Protein AF-A0A659UFD8-F1 (afdb_monomer_lite)

Structure (mmCIF, N/CA/C/O backbone):
data_AF-A0A659UFD8-F1
#
_entry.id   AF-A0A659UFD8-F1
#
loop_
_atom_site.group_PDB
_atom_site.id
_atom_site.type_symbol
_atom_si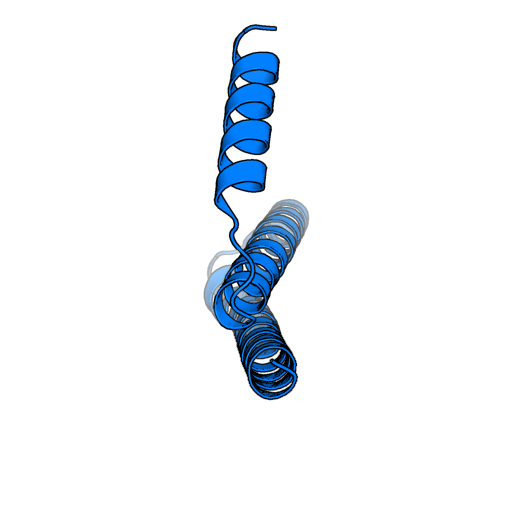te.label_atom_id
_atom_site.label_alt_id
_atom_site.label_comp_id
_atom_site.label_asym_id
_atom_site.label_entity_id
_atom_site.label_seq_id
_atom_site.pdbx_PDB_ins_code
_atom_site.Cartn_x
_atom_site.Cartn_y
_atom_site.Cartn_z
_atom_site.occupancy
_atom_site.B_iso_or_equiv
_atom_site.auth_seq_id
_atom_site.auth_comp_id
_atom_site.auth_asym_id
_atom_site.auth_atom_id
_atom_site.pdbx_PDB_model_num
ATOM 1 N N . SER A 1 1 ? 9.939 -5.375 -21.173 1.00 71.38 1 SER A N 1
ATOM 2 C CA . SER A 1 1 ? 9.437 -6.473 -22.032 1.00 71.38 1 SER A CA 1
ATOM 3 C C . SER A 1 1 ? 7.964 -6.715 -21.764 1.00 71.38 1 SER A C 1
ATOM 5 O O . SER A 1 1 ? 7.557 -6.581 -20.616 1.00 71.38 1 SER A O 1
ATOM 7 N N . VAL A 1 2 ? 7.172 -7.089 -22.776 1.00 80.38 2 VAL A N 1
ATOM 8 C CA . VAL A 1 2 ? 5.721 -7.370 -22.642 1.00 80.38 2 VAL A CA 1
ATOM 9 C C . VAL A 1 2 ? 5.431 -8.403 -21.540 1.00 80.38 2 VAL A C 1
ATOM 11 O O . VAL A 1 2 ? 4.475 -8.251 -20.788 1.00 80.38 2 VAL A O 1
ATOM 14 N N . THR A 1 3 ? 6.322 -9.381 -21.358 1.00 85.44 3 THR A N 1
ATOM 15 C CA . THR A 1 3 ? 6.270 -10.378 -20.276 1.00 85.44 3 THR A CA 1
ATOM 16 C C . THR A 1 3 ? 6.293 -9.763 -18.876 1.00 85.44 3 THR A C 1
ATOM 18 O O . THR A 1 3 ? 5.578 -10.239 -18.005 1.00 85.44 3 THR A O 1
ATOM 21 N N . GLY A 1 4 ? 7.069 -8.690 -18.671 1.00 82.38 4 GLY A N 1
ATOM 22 C CA . GLY A 1 4 ? 7.115 -7.963 -17.399 1.00 82.38 4 GLY A CA 1
ATOM 23 C C . GLY A 1 4 ? 5.789 -7.264 -17.121 1.00 82.38 4 GLY A C 1
ATOM 24 O O . GLY A 1 4 ? 5.207 -7.408 -16.059 1.00 82.38 4 GLY A O 1
ATOM 25 N N . ILE A 1 5 ? 5.222 -6.593 -18.123 1.00 84.00 5 ILE A N 1
ATOM 26 C CA . ILE A 1 5 ? 3.912 -5.943 -17.981 1.00 84.00 5 ILE A CA 1
ATOM 27 C C . ILE A 1 5 ? 2.833 -6.980 -17.624 1.00 84.00 5 ILE A C 1
ATOM 29 O O . ILE A 1 5 ? 2.043 -6.746 -16.712 1.00 84.00 5 ILE A O 1
ATOM 33 N N . LEU A 1 6 ? 2.837 -8.152 -18.271 1.00 87.81 6 LEU A N 1
ATOM 34 C CA . LEU A 1 6 ? 1.930 -9.248 -17.916 1.00 87.81 6 LEU A CA 1
ATOM 35 C C . LEU A 1 6 ? 2.162 -9.768 -16.491 1.00 87.81 6 LEU A C 1
ATOM 37 O O . LEU A 1 6 ? 1.186 -9.953 -15.766 1.00 87.81 6 LEU A O 1
ATOM 41 N N . SER A 1 7 ? 3.412 -9.986 -16.066 1.00 86.06 7 SER A N 1
ATOM 42 C CA . SER A 1 7 ? 3.696 -10.433 -14.695 1.00 86.06 7 SER A CA 1
ATOM 43 C C . SER A 1 7 ? 3.245 -9.402 -13.667 1.00 86.06 7 SER A C 1
ATOM 45 O O . SER A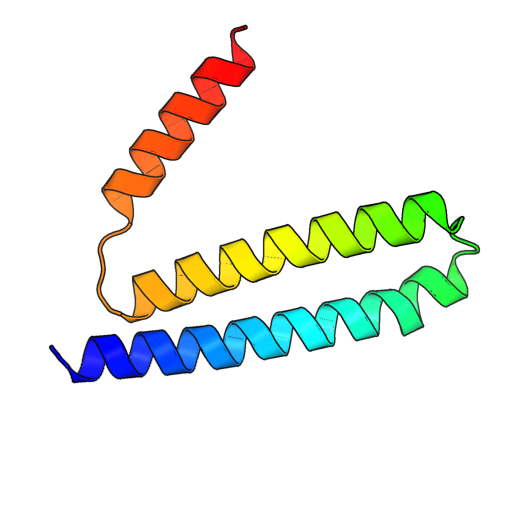 1 7 ? 2.624 -9.771 -12.674 1.00 86.06 7 SER A O 1
ATOM 47 N N . GLY A 1 8 ? 3.465 -8.114 -13.932 1.00 85.31 8 GLY A N 1
ATOM 48 C CA . GLY A 1 8 ? 2.999 -7.024 -13.083 1.00 85.31 8 GLY A CA 1
ATOM 49 C C . GLY A 1 8 ? 1.479 -6.969 -12.959 1.00 85.31 8 GLY A C 1
ATOM 50 O O . GLY A 1 8 ? 0.961 -6.854 -11.850 1.00 85.31 8 GLY A O 1
ATOM 51 N N . ILE A 1 9 ? 0.751 -7.137 -14.069 1.00 88.19 9 ILE A N 1
ATOM 52 C CA . ILE A 1 9 ? -0.719 -7.205 -14.063 1.00 88.19 9 ILE A CA 1
ATOM 53 C C . ILE A 1 9 ? -1.203 -8.414 -13.257 1.00 88.19 9 ILE A C 1
ATOM 55 O O . ILE A 1 9 ? -2.096 -8.272 -12.425 1.00 88.19 9 ILE A O 1
ATOM 59 N N . VAL A 1 10 ? -0.614 -9.595 -13.461 1.00 90.75 10 VAL A N 1
ATOM 60 C CA . VAL A 1 10 ? -0.998 -10.812 -12.727 1.00 90.75 10 VAL A CA 1
ATOM 61 C C . VAL A 1 10 ? -0.765 -10.636 -11.228 1.00 90.75 10 VAL A C 1
ATOM 63 O O . VAL A 1 10 ? -1.660 -10.907 -10.427 1.00 90.75 10 VAL A O 1
ATOM 66 N N . VAL A 1 11 ? 0.404 -10.125 -10.841 1.00 89.50 11 VAL A N 1
ATOM 67 C CA . VAL A 1 11 ? 0.743 -9.857 -9.439 1.00 89.50 11 VAL A CA 1
ATOM 68 C C . VAL A 1 11 ? -0.185 -8.801 -8.838 1.00 89.50 11 VAL A C 1
ATOM 70 O O . VAL A 1 11 ? -0.663 -8.984 -7.719 1.00 89.50 11 VAL A O 1
ATOM 73 N N . PHE A 1 12 ? -0.507 -7.740 -9.583 1.00 86.56 12 PHE A N 1
ATOM 74 C CA . PHE A 1 12 ? -1.460 -6.718 -9.154 1.00 86.56 12 PHE A CA 1
ATOM 75 C C . PHE A 1 12 ? -2.852 -7.304 -8.904 1.00 86.56 12 PHE A C 1
ATOM 77 O O . PHE A 1 12 ? -3.444 -7.052 -7.858 1.00 86.56 12 PHE A O 1
ATOM 84 N N . VAL A 1 13 ? -3.370 -8.111 -9.835 1.00 90.12 13 VAL A N 1
ATOM 85 C CA . VAL A 1 13 ? -4.692 -8.742 -9.710 1.00 90.12 13 VAL A CA 1
ATOM 86 C C . VAL A 1 13 ? -4.730 -9.677 -8.504 1.00 90.12 13 VAL A C 1
ATOM 88 O O . VAL A 1 13 ? -5.662 -9.596 -7.704 1.00 90.12 13 VAL A O 1
ATOM 91 N N . ILE A 1 14 ? -3.706 -10.517 -8.325 1.00 89.81 14 ILE A N 1
ATOM 92 C CA . ILE A 1 14 ? -3.603 -11.417 -7.169 1.00 89.81 14 ILE A CA 1
ATOM 93 C C . ILE A 1 14 ? -3.538 -10.608 -5.870 1.00 89.81 14 ILE A C 1
ATOM 95 O O . ILE A 1 14 ? -4.307 -10.873 -4.947 1.00 89.81 14 ILE A O 1
ATOM 99 N N . GLY A 1 15 ? -2.679 -9.588 -5.806 1.00 85.38 15 GLY A N 1
ATOM 100 C CA . GLY A 1 15 ? -2.544 -8.716 -4.641 1.00 85.38 15 GLY A CA 1
ATOM 101 C C . GLY A 1 15 ? -3.843 -7.981 -4.311 1.00 85.38 15 GLY A C 1
ATOM 102 O O . GLY A 1 15 ? -4.263 -7.948 -3.155 1.00 85.38 15 GLY A O 1
ATOM 103 N N . TYR A 1 16 ? -4.542 -7.463 -5.321 1.00 83.94 16 TYR A N 1
ATOM 104 C CA . TYR A 1 16 ? -5.836 -6.803 -5.161 1.00 83.94 16 TYR A CA 1
ATOM 105 C C . TYR A 1 16 ? -6.895 -7.758 -4.598 1.00 83.94 16 TYR A C 1
ATOM 107 O O . TYR A 1 16 ? -7.589 -7.414 -3.637 1.00 83.94 16 TYR A O 1
ATOM 115 N N . PHE A 1 17 ? -6.990 -8.977 -5.139 1.00 87.62 17 PHE A N 1
ATOM 116 C CA . PHE A 1 17 ? -7.900 -10.003 -4.627 1.00 87.62 17 PHE A CA 1
ATOM 117 C C . PHE A 1 17 ? -7.575 -10.395 -3.187 1.00 87.62 17 PHE A C 1
ATOM 119 O O . PHE A 1 17 ? -8.485 -10.472 -2.360 1.00 87.62 17 PHE A O 1
ATOM 126 N N . LEU A 1 18 ? -6.292 -10.572 -2.865 1.00 85.81 18 LEU A N 1
ATOM 127 C CA . LEU A 1 18 ? -5.837 -10.890 -1.514 1.00 85.81 18 LEU A CA 1
ATOM 128 C C . LEU A 1 18 ? -6.214 -9.778 -0.531 1.00 85.81 18 LEU A C 1
ATOM 130 O O . LEU A 1 18 ? -6.712 -10.042 0.561 1.00 85.81 18 LEU A O 1
ATOM 134 N N . THR A 1 19 ? -6.072 -8.526 -0.962 1.00 80.25 19 THR A N 1
ATOM 135 C CA . THR A 1 19 ? -6.454 -7.352 -0.178 1.00 80.25 19 THR A CA 1
ATOM 136 C C . THR A 1 19 ? -7.961 -7.305 0.075 1.00 80.25 19 THR A C 1
ATOM 138 O O . THR A 1 19 ? -8.406 -7.052 1.195 1.00 80.25 19 THR A O 1
ATOM 141 N N . ARG A 1 20 ? -8.766 -7.563 -0.961 1.00 80.19 20 ARG A N 1
ATOM 142 C CA . ARG A 1 20 ? -10.233 -7.629 -0.877 1.00 80.19 20 ARG A CA 1
ATOM 1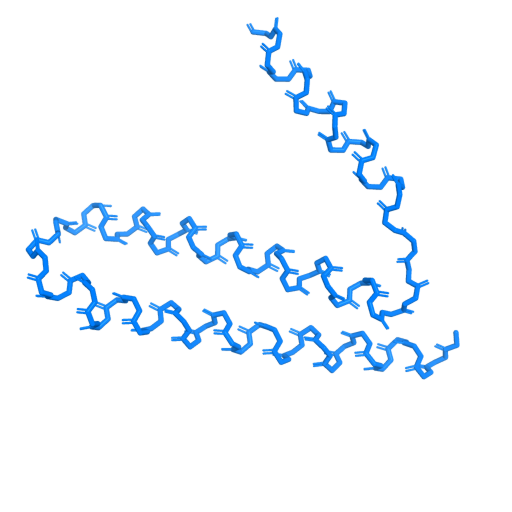43 C C . ARG A 1 20 ? -10.688 -8.743 0.063 1.00 80.19 20 ARG A C 1
ATOM 145 O O . ARG A 1 20 ? -11.596 -8.529 0.865 1.00 80.19 20 ARG A O 1
ATOM 152 N N . TRP A 1 21 ? -10.045 -9.906 -0.015 1.00 84.94 21 TRP A N 1
ATOM 153 C CA . TRP A 1 21 ? -10.323 -11.038 0.862 1.00 84.94 21 TRP A CA 1
ATOM 154 C C . TRP A 1 21 ? -9.950 -10.732 2.316 1.00 84.94 21 TRP A C 1
ATOM 156 O O . TRP A 1 21 ? -10.763 -10.945 3.215 1.00 84.94 21 TRP A O 1
ATOM 166 N N . PHE A 1 22 ? -8.779 -10.132 2.543 1.00 79.25 22 PHE A N 1
ATOM 167 C CA . PHE A 1 22 ? -8.322 -9.723 3.869 1.00 79.25 22 PHE A CA 1
ATOM 168 C C . PHE A 1 22 ? -9.242 -8.677 4.511 1.00 79.25 22 PHE A C 1
ATOM 170 O O . PHE A 1 22 ? -9.588 -8.807 5.683 1.00 79.25 22 PHE A O 1
ATOM 177 N N . GLN A 1 23 ? -9.717 -7.689 3.741 1.00 74.62 23 GLN A N 1
ATOM 178 C CA . GLN A 1 23 ? -10.731 -6.735 4.205 1.00 74.62 23 GLN A CA 1
ATOM 179 C C . GLN A 1 23 ? -12.021 -7.439 4.644 1.00 74.62 23 GLN A C 1
ATOM 181 O O . GLN A 1 23 ? -12.565 -7.111 5.694 1.00 74.62 23 GLN A O 1
ATOM 186 N N . GLY A 1 24 ? -12.507 -8.412 3.863 1.00 75.31 24 GLY A N 1
ATOM 187 C CA . GLY A 1 24 ? -13.703 -9.189 4.205 1.00 75.31 24 GLY A CA 1
ATOM 188 C C . GLY A 1 24 ? -13.521 -10.040 5.464 1.00 75.31 24 GLY A C 1
ATOM 189 O O . GLY A 1 24 ? -14.419 -10.106 6.303 1.00 75.31 24 GLY A O 1
ATOM 190 N N . TRP A 1 25 ? -12.340 -10.638 5.632 1.00 81.12 25 TRP A N 1
ATOM 191 C CA . TRP A 1 25 ? -11.993 -11.406 6.825 1.00 81.12 25 TRP A CA 1
ATOM 192 C C . TRP A 1 25 ? -11.878 -10.527 8.078 1.00 81.12 25 TRP A C 1
ATOM 194 O O . TRP A 1 25 ? -12.421 -10.887 9.121 1.00 81.12 25 TRP A O 1
ATOM 204 N N . LEU A 1 26 ? -11.240 -9.356 7.983 1.00 70.56 26 LEU A N 1
ATOM 205 C CA . LEU A 1 26 ? -11.166 -8.376 9.075 1.00 70.56 26 LEU A CA 1
ATOM 206 C C . LEU A 1 26 ? -12.559 -7.931 9.529 1.00 70.56 26 LEU A C 1
ATOM 208 O O . LEU A 1 26 ? -12.850 -7.894 10.727 1.00 70.56 26 LEU A O 1
ATOM 212 N N . ASP A 1 27 ? -13.431 -7.648 8.565 1.00 70.31 27 ASP A N 1
ATOM 213 C CA . ASP A 1 27 ? -14.802 -7.223 8.816 1.00 70.31 27 ASP A CA 1
ATOM 214 C C . ASP A 1 27 ? -15.597 -8.334 9.533 1.00 70.31 27 ASP A C 1
ATOM 216 O O . ASP A 1 27 ? -16.221 -8.096 10.570 1.00 70.31 27 ASP A O 1
ATOM 220 N N . GLY A 1 28 ? -15.534 -9.571 9.032 1.00 64.81 28 GLY A N 1
ATOM 221 C CA . GLY A 1 28 ? -16.304 -10.698 9.568 1.00 64.81 28 GLY A CA 1
ATOM 222 C C . GLY A 1 28 ? -15.754 -11.320 10.857 1.00 64.81 28 GLY A C 1
ATOM 223 O O . GLY A 1 28 ? -16.530 -11.729 11.714 1.00 64.81 28 GLY A O 1
ATOM 224 N N . SER A 1 29 ? -14.431 -11.399 11.017 1.00 64.06 29 SER A N 1
ATOM 225 C CA . SER A 1 29 ? -13.781 -12.133 12.115 1.00 64.06 29 SER A CA 1
ATOM 226 C C . SER A 1 29 ? -13.390 -11.227 13.285 1.00 64.06 29 SER A C 1
ATOM 228 O O . SER A 1 29 ? -13.638 -11.560 14.446 1.00 64.06 29 SER A O 1
ATOM 230 N N . VAL A 1 30 ? -12.808 -10.058 12.989 1.00 59.97 30 VAL A N 1
ATOM 231 C CA . VAL A 1 30 ? -12.237 -9.160 14.008 1.00 59.97 30 VAL A CA 1
ATOM 232 C C . VAL A 1 30 ? -13.277 -8.151 14.485 1.00 59.97 30 VAL A C 1
ATOM 234 O O . VAL A 1 30 ? -13.492 -7.994 15.686 1.00 59.97 30 VAL A O 1
ATOM 237 N N . MET A 1 31 ? -13.983 -7.499 13.559 1.00 58.88 31 MET A N 1
ATOM 238 C CA . MET A 1 31 ? -14.913 -6.425 13.922 1.00 58.88 31 MET A CA 1
ATOM 239 C C . MET A 1 31 ? -16.233 -6.943 14.506 1.00 58.88 31 MET A C 1
ATOM 241 O O . MET A 1 31 ? -16.796 -6.300 15.390 1.00 58.88 31 MET A O 1
ATOM 245 N N . ALA A 1 32 ? -16.706 -8.116 14.070 1.00 58.56 32 ALA A N 1
ATOM 246 C CA . ALA A 1 32 ? -17.917 -8.735 14.616 1.00 58.56 32 ALA A CA 1
ATOM 247 C C . ALA A 1 32 ? -17.738 -9.227 16.066 1.00 58.56 32 ALA A C 1
ATOM 249 O O . ALA A 1 32 ? -18.692 -9.222 16.840 1.00 58.56 32 ALA A O 1
ATOM 250 N N . ARG A 1 33 ? -16.516 -9.616 16.458 1.00 58.12 33 ARG A N 1
ATOM 251 C CA . ARG A 1 33 ? -16.201 -10.037 17.836 1.00 58.12 33 ARG A CA 1
ATOM 252 C C . ARG A 1 33 ? -15.939 -8.863 18.781 1.00 58.12 33 ARG A C 1
ATOM 254 O O . ARG A 1 33 ? -16.105 -9.018 19.986 1.00 58.12 33 ARG A O 1
ATOM 261 N N . GLY A 1 34 ? -15.550 -7.702 18.254 1.00 63.84 34 GLY A N 1
ATOM 262 C CA . GLY A 1 34 ? -15.055 -6.580 19.056 1.00 63.84 34 GLY A CA 1
ATOM 263 C C . GLY A 1 34 ? -16.082 -5.547 19.531 1.00 63.84 34 GLY A C 1
ATOM 264 O O . GLY A 1 34 ? -15.665 -4.600 20.184 1.00 63.84 34 GLY A O 1
ATOM 265 N N . LYS A 1 35 ? -17.385 -5.664 19.208 1.00 63.25 35 LYS A N 1
ATOM 266 C CA . LYS A 1 35 ? -18.367 -4.563 19.393 1.00 63.25 35 LYS A CA 1
ATOM 267 C C . LYS A 1 35 ? -17.817 -3.216 18.886 1.00 63.25 35 LYS A C 1
ATOM 269 O O . LYS A 1 35 ? -17.934 -2.189 19.544 1.00 63.25 35 LYS A O 1
ATOM 274 N N . VAL A 1 36 ? -17.144 -3.243 17.737 1.00 63.31 36 VAL A N 1
ATOM 275 C CA . VAL A 1 36 ? -16.513 -2.053 17.166 1.00 63.31 36 VAL A CA 1
ATOM 276 C C . VAL A 1 36 ? -17.608 -1.172 16.575 1.00 63.31 36 VAL A C 1
ATOM 278 O O . VAL A 1 36 ? -18.328 -1.618 15.680 1.00 63.31 36 VAL A O 1
ATOM 281 N N . ASP A 1 37 ? -17.728 0.059 17.072 1.00 74.38 37 ASP A N 1
ATOM 282 C CA . ASP A 1 37 ? -18.694 1.039 16.576 1.00 74.38 37 ASP A CA 1
ATOM 283 C C . ASP A 1 37 ? -18.609 1.204 15.057 1.00 74.38 37 ASP A C 1
ATOM 285 O O . ASP A 1 37 ? -17.525 1.206 14.463 1.00 74.38 37 ASP A O 1
ATOM 289 N N . THR A 1 38 ? -19.764 1.400 14.420 1.00 73.12 38 THR A N 1
ATOM 290 C CA . THR A 1 38 ? -19.904 1.493 12.958 1.00 73.12 38 THR A CA 1
ATOM 291 C C . THR A 1 38 ? -18.956 2.528 12.341 1.00 73.12 38 THR A C 1
ATOM 293 O O . THR A 1 38 ? -18.410 2.297 11.261 1.00 73.12 38 THR A O 1
ATOM 296 N N . GLY A 1 39 ? -18.695 3.637 13.046 1.00 78.06 39 GLY A N 1
ATOM 297 C CA . GLY A 1 39 ? -17.739 4.663 12.619 1.00 78.06 39 GLY A CA 1
ATOM 298 C C . GLY A 1 39 ? -16.291 4.163 12.569 1.00 78.06 39 GLY A C 1
ATOM 299 O O . GLY A 1 39 ? -15.608 4.347 11.564 1.00 78.06 39 GLY A O 1
ATOM 300 N N . VAL A 1 40 ? -15.835 3.457 13.609 1.00 76.88 40 VAL A N 1
ATOM 301 C CA . VAL A 1 40 ? -14.479 2.882 13.675 1.00 76.88 40 VAL A CA 1
ATOM 302 C C . VAL A 1 40 ? -14.326 1.750 12.657 1.00 76.88 40 VAL A C 1
ATOM 304 O O . VAL A 1 40 ? -13.308 1.660 11.971 1.00 76.88 40 VAL A O 1
ATOM 307 N N . ARG A 1 41 ? -15.374 0.933 12.488 1.00 74.62 41 ARG A N 1
ATOM 308 C CA . ARG A 1 41 ? -15.446 -0.140 11.487 1.00 74.62 41 ARG A CA 1
ATOM 309 C C . ARG A 1 41 ? -15.220 0.399 10.071 1.00 74.62 41 ARG A C 1
ATOM 311 O O . ARG A 1 41 ? -14.398 -0.135 9.327 1.00 74.62 41 ARG A O 1
ATOM 318 N N . ASN A 1 42 ? -15.901 1.493 9.726 1.00 80.12 42 ASN A N 1
ATOM 319 C CA . ASN A 1 42 ? -15.774 2.140 8.423 1.00 80.12 42 ASN A CA 1
ATOM 320 C C . ASN A 1 42 ? -14.379 2.750 8.211 1.00 80.12 42 ASN A C 1
ATOM 322 O O . ASN A 1 42 ? -13.775 2.532 7.163 1.00 80.12 42 ASN A O 1
ATOM 326 N N . SER A 1 43 ? -13.832 3.440 9.215 1.00 83.38 43 SER A N 1
ATOM 327 C CA . SER A 1 43 ? -12.485 4.024 9.144 1.00 83.38 43 SER A CA 1
ATOM 328 C C . SER A 1 43 ? -11.397 2.970 8.955 1.00 83.38 43 SER A C 1
ATOM 330 O O . SER A 1 43 ? -10.531 3.137 8.102 1.00 83.38 43 SER A O 1
ATOM 332 N N . ILE A 1 44 ? -11.457 1.854 9.690 1.00 82.06 44 ILE A N 1
ATOM 333 C CA . ILE A 1 44 ? -10.493 0.756 9.528 1.00 82.06 44 ILE A CA 1
ATOM 334 C C . ILE A 1 44 ? -10.652 0.111 8.152 1.00 82.06 44 ILE A C 1
ATOM 336 O O . ILE A 1 44 ? -9.655 -0.150 7.485 1.00 82.06 44 ILE A O 1
ATOM 340 N N . ARG A 1 45 ? -11.888 -0.120 7.691 1.00 80.50 45 ARG A N 1
ATOM 341 C CA . ARG A 1 45 ? -12.131 -0.684 6.358 1.00 80.50 45 ARG A CA 1
ATOM 342 C C . ARG A 1 45 ? -11.548 0.203 5.260 1.00 80.50 45 ARG A C 1
ATOM 344 O O . ARG A 1 45 ? -10.905 -0.311 4.349 1.00 80.50 45 ARG A O 1
ATOM 351 N N . LEU A 1 46 ? -11.737 1.517 5.365 1.00 83.69 46 LEU A N 1
ATOM 352 C CA . LEU A 1 46 ? -11.158 2.492 4.444 1.00 83.69 46 LEU A CA 1
ATOM 353 C C . LEU A 1 46 ? -9.630 2.493 4.532 1.00 83.69 46 LEU A C 1
ATOM 355 O O . LEU A 1 46 ? -8.975 2.375 3.503 1.00 83.69 46 LEU A O 1
ATOM 359 N N . ALA A 1 47 ? -9.059 2.554 5.737 1.00 85.62 47 ALA A N 1
ATOM 360 C CA . ALA A 1 47 ? -7.613 2.562 5.940 1.00 85.62 47 ALA A CA 1
ATOM 361 C C . ALA A 1 47 ? -6.948 1.301 5.368 1.00 85.62 47 ALA A C 1
ATOM 363 O O . ALA A 1 47 ? -6.022 1.400 4.568 1.00 85.62 47 ALA A O 1
ATOM 364 N N . VAL A 1 48 ? -7.463 0.116 5.710 1.00 84.62 48 VAL A N 1
ATOM 365 C CA . VAL A 1 48 ? -6.968 -1.173 5.201 1.00 84.62 48 VAL A CA 1
ATOM 366 C C . VAL A 1 48 ? -7.202 -1.290 3.697 1.00 84.62 48 VAL A C 1
ATOM 368 O O . VAL A 1 48 ? -6.346 -1.803 2.978 1.00 84.62 48 VAL A O 1
ATOM 371 N N . GLY A 1 49 ? -8.340 -0.799 3.201 1.00 84.25 49 GLY A N 1
ATOM 372 C CA . GLY A 1 49 ? -8.661 -0.831 1.783 1.00 84.25 49 GLY A CA 1
ATOM 373 C C . GLY A 1 49 ? -7.725 0.018 0.939 1.00 84.25 49 GLY A C 1
ATOM 374 O O . GLY A 1 49 ? -7.132 -0.497 -0.007 1.00 84.25 49 GLY A O 1
ATOM 375 N N . TYR A 1 50 ? -7.535 1.283 1.306 1.00 87.56 50 TYR A N 1
ATOM 376 C CA . TYR A 1 50 ? -6.610 2.171 0.610 1.00 87.56 50 TYR A CA 1
ATOM 377 C C . TYR A 1 50 ? -5.162 1.710 0.750 1.00 87.56 50 TYR A C 1
ATOM 379 O O . TYR A 1 50 ? -4.459 1.641 -0.257 1.00 87.56 50 TYR A O 1
ATOM 387 N N . ALA A 1 51 ? -4.727 1.330 1.956 1.00 88.00 51 ALA A N 1
ATOM 388 C CA . ALA A 1 51 ? -3.363 0.858 2.178 1.00 88.00 51 ALA A CA 1
ATOM 389 C C . ALA A 1 51 ? -3.068 -0.400 1.358 1.00 88.00 51 ALA A C 1
ATOM 391 O O . ALA A 1 51 ? -2.047 -0.483 0.683 1.00 88.00 51 ALA A O 1
ATOM 392 N N . GLY A 1 52 ? -3.976 -1.370 1.365 1.00 85.69 52 GLY A N 1
ATOM 393 C CA . GLY A 1 52 ? -3.757 -2.613 0.651 1.00 85.69 52 GLY A CA 1
ATOM 394 C C . GLY A 1 52 ? -3.838 -2.472 -0.872 1.00 85.69 52 GLY A C 1
ATOM 395 O O . GLY A 1 52 ? -3.046 -3.091 -1.576 1.00 85.69 52 GLY A O 1
ATOM 396 N N . VAL A 1 53 ? -4.712 -1.604 -1.400 1.00 85.69 53 VAL A N 1
ATOM 397 C CA . VAL A 1 53 ? -4.711 -1.275 -2.838 1.00 85.69 53 VAL A CA 1
ATOM 398 C C . VAL A 1 53 ? -3.418 -0.557 -3.232 1.00 85.69 53 VAL A C 1
ATOM 400 O O . VAL A 1 53 ? -2.834 -0.897 -4.259 1.00 85.69 53 VAL A O 1
ATOM 403 N N . ALA A 1 54 ? -2.935 0.383 -2.413 1.00 89.12 54 ALA A N 1
ATOM 404 C CA . ALA A 1 54 ? -1.661 1.059 -2.646 1.00 89.12 54 ALA A CA 1
ATOM 405 C C . ALA A 1 54 ? -0.485 0.068 -2.642 1.00 89.12 54 ALA A C 1
ATOM 407 O O . ALA A 1 54 ? 0.337 0.087 -3.554 1.00 89.12 54 ALA A O 1
ATOM 408 N N . LEU A 1 55 ? -0.439 -0.854 -1.676 1.00 89.12 55 LEU A N 1
ATOM 409 C CA . LEU A 1 55 ? 0.577 -1.907 -1.628 1.00 89.12 55 LEU A CA 1
ATOM 410 C C . LEU A 1 55 ? 0.498 -2.837 -2.843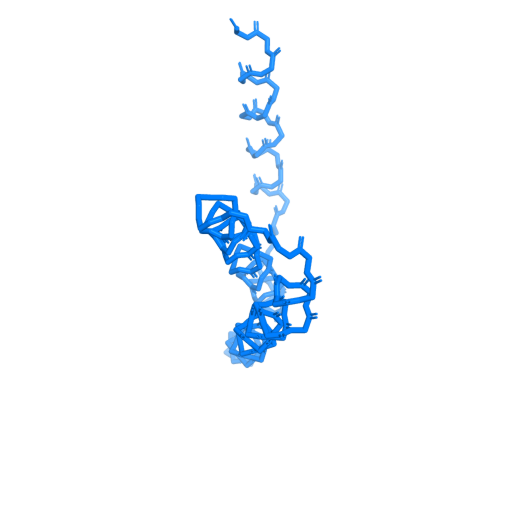 1.00 89.12 55 LEU A C 1
ATOM 412 O O . LEU A 1 55 ? 1.523 -3.112 -3.461 1.00 89.12 55 LEU A O 1
ATOM 416 N N . ALA A 1 56 ? -0.700 -3.284 -3.228 1.00 88.19 56 ALA A N 1
ATOM 417 C CA . ALA A 1 56 ? -0.882 -4.118 -4.412 1.00 88.19 56 ALA A CA 1
ATOM 418 C C . ALA A 1 56 ? -0.402 -3.403 -5.686 1.00 88.19 56 ALA A C 1
ATOM 420 O O . ALA A 1 56 ? 0.264 -4.023 -6.514 1.00 88.19 56 ALA A O 1
ATOM 421 N N . ALA A 1 57 ? -0.679 -2.100 -5.818 1.00 87.31 57 ALA A N 1
ATOM 422 C CA . ALA A 1 57 ? -0.190 -1.271 -6.918 1.00 87.31 57 ALA A CA 1
ATOM 423 C C . ALA A 1 57 ? 1.339 -1.195 -6.942 1.00 87.31 57 ALA A C 1
ATOM 425 O O . ALA A 1 57 ? 1.938 -1.467 -7.978 1.00 87.31 57 ALA A O 1
ATOM 426 N N . LEU A 1 58 ? 1.974 -0.894 -5.806 1.00 88.69 58 LEU A N 1
ATOM 427 C CA . LEU A 1 58 ? 3.434 -0.831 -5.701 1.00 88.69 58 LEU A CA 1
ATOM 428 C C . LEU A 1 58 ? 4.081 -2.168 -6.075 1.00 88.69 58 LEU A C 1
ATOM 430 O O . LEU A 1 58 ? 4.992 -2.209 -6.898 1.00 88.69 58 LEU A O 1
ATOM 434 N N . VAL A 1 59 ? 3.576 -3.275 -5.531 1.00 87.31 59 VAL A N 1
ATOM 435 C CA . VAL A 1 59 ? 4.110 -4.613 -5.815 1.00 87.31 59 VAL A CA 1
ATOM 436 C C . VAL A 1 59 ? 3.874 -5.007 -7.277 1.00 87.31 59 VAL A C 1
ATOM 438 O O . VAL A 1 59 ? 4.778 -5.542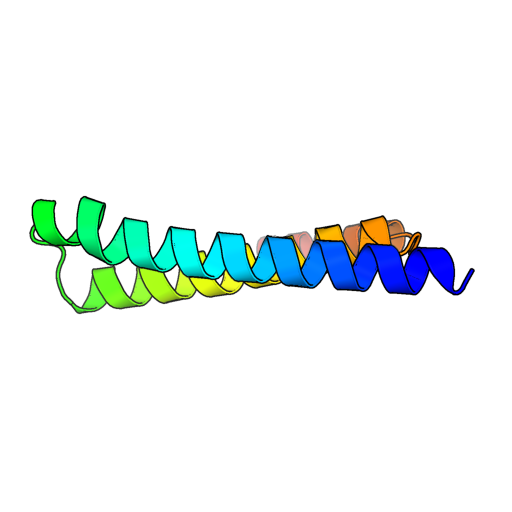 -7.911 1.00 87.31 59 VAL A O 1
ATOM 441 N N . GLY A 1 60 ? 2.704 -4.701 -7.846 1.00 87.44 60 GLY A N 1
ATOM 442 C CA . GLY A 1 60 ? 2.399 -4.958 -9.256 1.00 87.44 60 GLY A CA 1
ATOM 443 C C . GLY A 1 60 ? 3.283 -4.160 -10.217 1.00 87.44 60 GLY A C 1
ATOM 444 O O . GLY A 1 60 ? 3.803 -4.714 -11.182 1.00 87.44 60 GLY A O 1
ATOM 445 N N . ILE A 1 61 ? 3.513 -2.877 -9.927 1.00 85.88 61 ILE A N 1
ATOM 446 C CA . ILE A 1 61 ? 4.408 -2.005 -10.704 1.00 85.88 61 ILE A CA 1
ATOM 447 C C . ILE A 1 61 ? 5.859 -2.498 -10.595 1.00 85.88 61 ILE A C 1
ATOM 449 O O . ILE A 1 61 ? 6.539 -2.632 -11.611 1.00 85.88 61 ILE A O 1
ATOM 453 N N . SER A 1 62 ? 6.314 -2.861 -9.392 1.00 84.88 62 SER A N 1
ATOM 454 C CA . SER A 1 62 ? 7.647 -3.441 -9.181 1.00 84.88 62 SER A CA 1
ATOM 455 C C . SER A 1 62 ? 7.823 -4.762 -9.941 1.00 84.88 62 SER A C 1
ATOM 457 O O . SER A 1 62 ? 8.811 -4.948 -10.649 1.00 84.88 62 SER A O 1
ATOM 459 N N . ALA A 1 63 ? 6.825 -5.649 -9.887 1.00 83.06 63 ALA A N 1
ATOM 460 C CA . ALA A 1 63 ? 6.809 -6.909 -10.631 1.00 83.06 63 ALA A CA 1
ATOM 461 C C . ALA A 1 63 ? 6.701 -6.717 -12.154 1.00 83.06 63 ALA A C 1
ATOM 463 O O . ALA A 1 63 ? 7.022 -7.638 -12.909 1.00 83.06 63 ALA A O 1
ATOM 464 N N . ALA A 1 64 ? 6.287 -5.530 -12.616 1.00 85.12 64 ALA A N 1
ATOM 465 C CA . ALA A 1 64 ? 6.350 -5.150 -14.023 1.00 85.12 64 ALA A CA 1
ATOM 466 C C . ALA A 1 64 ? 7.771 -4.819 -14.508 1.00 85.12 64 ALA A C 1
ATOM 468 O O . ALA A 1 64 ? 7.990 -4.640 -15.709 1.00 85.12 64 ALA A O 1
ATOM 469 N N . GLY A 1 65 ? 8.735 -4.756 -13.583 1.00 83.06 65 GLY A N 1
ATOM 470 C CA . GLY A 1 65 ? 10.100 -4.304 -13.834 1.00 83.06 65 GLY A CA 1
ATOM 471 C C . GLY A 1 65 ? 10.224 -2.782 -13.892 1.00 83.06 65 GLY A C 1
ATOM 472 O O . GLY A 1 65 ? 11.203 -2.279 -14.437 1.00 83.06 65 GLY A O 1
ATOM 473 N N . ILE A 1 66 ? 9.230 -2.047 -13.380 1.00 87.38 66 ILE A N 1
ATOM 474 C CA . ILE A 1 66 ? 9.282 -0.587 -13.279 1.00 87.38 66 ILE A CA 1
ATOM 475 C C . ILE A 1 66 ? 10.040 -0.224 -12.001 1.00 87.38 66 ILE A C 1
ATOM 477 O O . ILE A 1 66 ? 9.705 -0.697 -10.913 1.00 87.38 66 ILE A O 1
ATOM 481 N N . ASP A 1 67 ? 11.052 0.631 -12.136 1.00 88.00 67 ASP A N 1
ATOM 482 C CA . ASP A 1 67 ? 11.801 1.150 -10.997 1.00 88.00 67 ASP A CA 1
ATOM 483 C C . ASP A 1 67 ? 10.952 2.147 -10.194 1.00 88.00 67 ASP A C 1
ATOM 485 O O . ASP A 1 67 ? 10.434 3.134 -10.719 1.00 88.00 67 ASP A O 1
ATOM 489 N N . LEU A 1 68 ? 10.812 1.874 -8.898 1.00 88.56 68 LEU A N 1
ATOM 490 C CA . LEU A 1 68 ? 10.046 2.689 -7.955 1.00 88.56 68 LEU A CA 1
ATOM 491 C C . LEU A 1 68 ? 10.923 3.681 -7.184 1.00 88.56 68 LEU A C 1
ATOM 493 O O . LEU A 1 68 ? 10.399 4.434 -6.361 1.00 88.56 68 LEU A O 1
ATOM 497 N N . SER A 1 69 ? 12.232 3.722 -7.442 1.00 91.56 69 SER A N 1
ATOM 498 C CA . SER A 1 69 ? 13.174 4.591 -6.726 1.00 91.56 69 SER A CA 1
ATOM 499 C C . SER A 1 69 ? 12.775 6.070 -6.791 1.00 91.56 69 SER A C 1
ATOM 501 O O . SER A 1 69 ? 12.791 6.764 -5.773 1.00 91.56 69 SER A O 1
ATOM 503 N N . SER A 1 70 ? 12.324 6.553 -7.955 1.00 89.25 70 SER A N 1
ATOM 504 C CA . SER A 1 70 ? 11.828 7.930 -8.103 1.00 89.25 70 SER A CA 1
ATOM 505 C C . SER A 1 70 ? 10.563 8.192 -7.283 1.00 89.25 70 SER A C 1
ATOM 507 O O . SER A 1 70 ? 10.427 9.258 -6.688 1.00 89.25 70 SER A O 1
ATOM 509 N N . LEU A 1 71 ? 9.650 7.219 -7.207 1.00 90.19 71 LEU A N 1
ATOM 510 C CA . LEU A 1 71 ? 8.434 7.345 -6.406 1.00 90.19 71 LEU A CA 1
ATOM 511 C C . LEU A 1 71 ? 8.761 7.368 -4.908 1.00 90.19 71 LEU A C 1
ATOM 513 O O . LEU A 1 71 ? 8.185 8.167 -4.175 1.00 90.19 71 LEU A O 1
ATOM 517 N N . ALA A 1 72 ? 9.711 6.542 -4.464 1.00 91.06 72 ALA A N 1
ATOM 518 C CA . ALA A 1 72 ? 10.175 6.512 -3.080 1.00 91.06 72 ALA A CA 1
ATOM 519 C C . ALA A 1 72 ? 10.831 7.839 -2.663 1.00 91.06 72 ALA A C 1
ATOM 521 O O . ALA A 1 72 ? 10.549 8.343 -1.576 1.00 91.06 72 ALA A O 1
ATOM 522 N N . LEU A 1 73 ? 11.641 8.443 -3.541 1.00 93.75 73 LEU A N 1
ATOM 523 C CA . LEU A 1 73 ? 12.229 9.767 -3.311 1.00 93.75 73 LEU A CA 1
ATOM 524 C C . LEU A 1 73 ? 11.158 10.856 -3.174 1.00 93.75 73 LEU A C 1
ATOM 526 O O . LEU A 1 73 ? 11.198 11.638 -2.225 1.00 93.75 73 LEU A O 1
ATOM 530 N N . VAL A 1 74 ? 10.179 10.890 -4.083 1.00 91.69 74 VAL A N 1
ATOM 531 C CA . VAL A 1 74 ? 9.088 11.879 -4.048 1.00 91.69 74 VAL A CA 1
ATOM 532 C C . VAL A 1 74 ? 8.203 11.685 -2.817 1.00 91.69 74 VAL A C 1
ATOM 534 O O . VAL A 1 74 ? 7.892 12.656 -2.132 1.00 91.69 74 VAL A O 1
ATOM 537 N N . ALA A 1 75 ? 7.828 10.445 -2.499 1.00 92.00 75 ALA A N 1
ATOM 538 C CA . ALA A 1 75 ? 7.040 10.133 -1.312 1.00 92.00 75 ALA A CA 1
ATOM 539 C C . ALA A 1 75 ? 7.783 10.508 -0.021 1.00 92.00 75 ALA A C 1
ATOM 541 O O . ALA A 1 75 ? 7.176 11.066 0.890 1.00 92.00 75 ALA A O 1
ATOM 542 N N . GLY A 1 76 ? 9.097 10.265 0.041 1.00 91.44 76 GLY A N 1
ATOM 543 C CA . GLY A 1 76 ? 9.943 10.682 1.157 1.00 91.44 76 GLY A CA 1
ATOM 544 C C . GLY A 1 76 ? 9.981 12.201 1.317 1.00 91.44 76 GLY A C 1
ATOM 545 O O . GLY A 1 76 ? 9.734 12.710 2.408 1.00 91.44 76 GLY A O 1
ATOM 546 N N . ALA A 1 77 ? 10.203 12.937 0.225 1.00 93.75 77 ALA A N 1
ATOM 547 C CA . ALA A 1 77 ? 10.194 14.398 0.241 1.00 93.75 77 ALA A CA 1
ATOM 548 C C . ALA A 1 77 ? 8.821 14.975 0.636 1.00 93.75 77 ALA A C 1
ATOM 550 O O . ALA A 1 77 ? 8.759 15.905 1.437 1.00 93.75 77 ALA A O 1
ATOM 551 N N . LEU A 1 78 ? 7.721 14.400 0.134 1.00 93.06 78 LEU A N 1
ATOM 552 C CA . LEU A 1 78 ? 6.355 14.801 0.488 1.00 93.06 78 LEU A CA 1
ATOM 553 C C . LEU A 1 78 ? 6.046 14.515 1.964 1.00 93.06 78 LEU A C 1
ATOM 555 O O . LEU A 1 78 ? 5.488 15.368 2.649 1.00 93.06 78 LEU A O 1
ATOM 559 N N . SER A 1 79 ? 6.427 13.335 2.461 1.00 90.56 79 SER A N 1
ATOM 560 C CA . SER A 1 79 ? 6.221 12.948 3.859 1.00 90.56 79 SER A CA 1
ATOM 561 C C . SER A 1 79 ? 6.983 13.860 4.816 1.00 90.56 79 SER A C 1
ATOM 563 O O . SER A 1 79 ? 6.443 14.226 5.856 1.00 90.56 79 SER A O 1
ATOM 565 N N . LEU A 1 80 ? 8.219 14.239 4.471 1.00 89.50 80 LEU A N 1
ATOM 566 C CA . LEU A 1 80 ? 8.988 15.225 5.231 1.00 89.50 80 LEU A CA 1
ATOM 567 C C . LEU A 1 80 ? 8.341 16.613 5.138 1.00 89.50 80 LEU A C 1
ATOM 569 O O . LEU A 1 80 ? 8.182 17.272 6.157 1.00 89.50 80 LEU A O 1
ATOM 573 N N . GLY A 1 81 ? 7.908 17.033 3.946 1.00 87.94 81 GLY A N 1
ATOM 574 C CA . GLY A 1 81 ? 7.244 18.321 3.733 1.00 87.94 81 GLY A CA 1
ATOM 575 C C . GLY A 1 81 ? 5.962 18.498 4.552 1.00 87.94 81 GLY A C 1
ATOM 576 O O . GLY A 1 81 ? 5.752 19.570 5.106 1.00 87.94 81 GLY A O 1
ATOM 577 N N . ILE A 1 82 ? 5.140 17.450 4.687 1.00 87.88 82 ILE A N 1
ATOM 578 C CA . ILE A 1 82 ? 3.970 17.463 5.584 1.00 87.88 82 ILE A CA 1
ATOM 579 C C . ILE A 1 82 ? 4.388 17.382 7.061 1.00 87.88 82 ILE A C 1
ATOM 581 O O . ILE A 1 82 ? 3.729 17.973 7.904 1.00 87.88 82 ILE A O 1
ATOM 585 N N . GLY A 1 83 ? 5.474 16.678 7.391 1.00 79.62 83 GLY A N 1
ATOM 586 C CA . GLY A 1 83 ? 5.949 16.522 8.771 1.00 79.62 83 GLY A CA 1
ATOM 587 C C . GLY A 1 83 ? 6.629 17.755 9.384 1.00 79.62 83 GLY A C 1
ATOM 588 O O . GLY A 1 83 ? 6.770 17.810 10.603 1.00 79.62 83 GLY A O 1
ATOM 589 N N . PHE A 1 84 ? 7.061 18.721 8.567 1.00 84.75 84 PHE A N 1
ATOM 590 C CA . 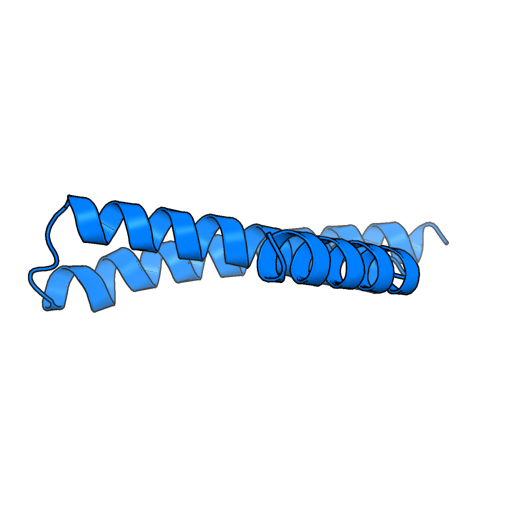PHE A 1 84 ? 7.680 19.979 9.012 1.00 84.75 84 PHE A CA 1
ATOM 591 C C . PHE A 1 84 ? 6.737 21.199 8.960 1.00 84.75 84 PHE A C 1
ATOM 593 O O . PHE A 1 84 ? 7.169 22.288 9.342 1.00 84.75 84 PHE A O 1
ATOM 600 N N . GLY A 1 85 ? 5.503 21.045 8.461 1.00 65.56 85 GLY A N 1
ATOM 601 C CA . GLY A 1 85 ? 4.477 22.099 8.388 1.00 65.56 85 GLY A CA 1
ATOM 602 C C . GLY A 1 85 ? 3.504 22.054 9.556 1.00 65.56 85 GLY A C 1
ATOM 603 O O . GLY A 1 85 ? 3.029 23.144 9.941 1.00 65.56 85 GLY A O 1
#

Secondary structure (DSSP, 8-state):
-HHHHHHHHHHHHHHHHHHHHHHHHIIIIIITTTT--HHHHHHHHHHHHHHHHHHHHHHHHHHTT---HHHHHHHHHHHHHHHT-

Radius of gyration: 16.45 Å; chains: 1; bounding box: 33×34×42 Å

pLDDT: mean 82.2, std 9.06, range [58.12, 93.75]

Sequence (85 aa):
SVTGILSGIVVFVIGYFLTRWFQGWLDGSVMARGKVDTGVRNSIRLAVGYAGVALAALVGISAAGIDLSSLALVAGALSLGIGFG

Foldseek 3Di:
DVVQLVQLVVQLVVLLVVLVVVLVCCLPPVCVVPVDDPVRNVVVSVVSNVVSNVVSNVSSCVSSVHDCPVVVVVVVVVVVVVVVD